Protein AF-A0A2A7ARV0-F1 (afdb_monomer_lite)

Organism: NCBI:txid853

pLDDT: mean 88.29, std 13.78, range [37.09, 98.44]

Sequence (133 aa):
MAAAPEFPAWAVEEAARQLQITLRQLRQAQGTLYFCTLPSGLRFDLYAGLDGTLQCWRLVDGSRWEKDRRMECRDPSRNGPAVGVEPTGEGTLRIYAEQHIDPEEPDPEKKILKLLRGYAELISAPEMQHLGL

Secondary structure (DSSP, 8-state):
-PPPPPTTHHHHHHHHHHTT-EEEEEEETTEEEEEEE-TTS-EEEEEEETTSEEEEEEEEE-TTSPTT--EEE--TTTTPPEEEEEE-SSSEEEEEEEEE--TTSSSHHHHHHHHHHHHHHHHH---------

Radius of gyration: 15.5 Å; chains: 1; bounding box: 44×36×36 Å

Structure (mmCIF, N/CA/C/O backbone):
data_AF-A0A2A7ARV0-F1
#
_entry.id   AF-A0A2A7ARV0-F1
#
loop_
_atom_site.group_PDB
_atom_site.id
_atom_site.type_symbol
_atom_site.label_atom_id
_atom_site.label_alt_id
_atom_site.label_comp_id
_atom_site.label_asym_id
_atom_site.label_entity_id
_atom_site.label_seq_id
_atom_site.pdbx_PDB_ins_code
_atom_site.Cartn_x
_atom_site.Cartn_y
_atom_site.Cartn_z
_atom_site.occupancy
_atom_site.B_iso_or_equiv
_atom_site.auth_seq_id
_atom_site.auth_comp_id
_atom_site.auth_asym_id
_atom_site.auth_atom_id
_atom_site.pdbx_PDB_model_num
ATOM 1 N N . MET A 1 1 ? 21.056 -19.239 -4.807 1.00 42.03 1 MET A N 1
ATOM 2 C CA . MET A 1 1 ? 20.910 -17.806 -5.143 1.00 42.03 1 MET A CA 1
ATOM 3 C C . MET A 1 1 ? 19.426 -17.509 -5.247 1.00 42.03 1 MET A C 1
ATOM 5 O O . MET A 1 1 ? 18.742 -18.270 -5.917 1.00 42.03 1 MET A O 1
ATOM 9 N N . ALA A 1 2 ? 18.913 -16.498 -4.545 1.00 59.31 2 ALA A N 1
ATOM 10 C CA . ALA A 1 2 ? 17.524 -16.077 -4.729 1.00 59.31 2 ALA A CA 1
ATOM 11 C C . ALA A 1 2 ? 17.398 -15.361 -6.083 1.00 59.31 2 ALA A C 1
ATOM 13 O O . ALA A 1 2 ? 18.275 -14.570 -6.429 1.00 59.31 2 ALA A O 1
ATOM 14 N N . ALA A 1 3 ? 16.348 -15.660 -6.850 1.00 68.69 3 ALA A N 1
ATOM 15 C CA . ALA A 1 3 ? 16.050 -14.935 -8.082 1.00 68.69 3 ALA A CA 1
ATOM 16 C C . ALA A 1 3 ? 15.787 -13.451 -7.774 1.00 68.69 3 ALA A C 1
ATOM 18 O O . ALA A 1 3 ? 15.188 -13.131 -6.734 1.00 68.69 3 ALA A O 1
ATOM 19 N N . ALA A 1 4 ? 16.250 -12.574 -8.671 1.00 69.25 4 ALA A N 1
ATOM 20 C CA . ALA A 1 4 ? 15.999 -11.140 -8.594 1.00 69.25 4 ALA A CA 1
ATOM 21 C C . ALA A 1 4 ? 14.481 -10.866 -8.571 1.00 69.25 4 ALA A C 1
ATOM 23 O O . ALA A 1 4 ? 13.728 -11.618 -9.192 1.00 69.25 4 ALA A O 1
ATOM 24 N N . PRO A 1 5 ? 14.017 -9.853 -7.822 1.00 72.44 5 PRO A N 1
ATOM 25 C CA . PRO A 1 5 ? 12.607 -9.490 -7.817 1.00 72.44 5 PRO A CA 1
ATOM 26 C C . PRO A 1 5 ? 12.175 -8.977 -9.200 1.00 72.44 5 PRO A C 1
ATOM 28 O O . PRO A 1 5 ? 12.873 -8.177 -9.819 1.00 72.44 5 PRO A O 1
ATOM 31 N N . GLU A 1 6 ? 11.029 -9.453 -9.685 1.00 86.38 6 GLU A N 1
ATOM 32 C CA . GLU A 1 6 ? 10.428 -9.017 -10.953 1.00 86.38 6 GLU A CA 1
ATOM 33 C C . GLU A 1 6 ? 9.676 -7.691 -10.772 1.00 86.38 6 GLU A C 1
ATOM 35 O O . GLU A 1 6 ? 9.426 -7.258 -9.646 1.00 86.38 6 GLU A O 1
ATOM 40 N N . PHE A 1 7 ? 9.343 -6.990 -11.858 1.00 85.38 7 PHE A N 1
ATOM 41 C CA . PHE A 1 7 ? 8.468 -5.819 -11.752 1.00 85.38 7 PHE A CA 1
ATOM 42 C C . PHE A 1 7 ? 7.061 -6.267 -11.307 1.00 85.38 7 PHE A C 1
ATOM 44 O O . PHE A 1 7 ? 6.610 -7.320 -11.757 1.00 85.38 7 PHE A O 1
ATOM 51 N N . PRO A 1 8 ? 6.351 -5.512 -10.445 1.00 89.12 8 PRO A N 1
ATOM 52 C CA . PRO A 1 8 ? 6.736 -4.246 -9.804 1.00 89.12 8 PRO A CA 1
ATOM 53 C C . PRO A 1 8 ? 7.495 -4.388 -8.470 1.00 89.12 8 PRO A C 1
ATOM 55 O O . PRO A 1 8 ? 7.825 -3.379 -7.848 1.00 89.12 8 PRO A O 1
ATOM 58 N N . ALA A 1 9 ? 7.802 -5.607 -8.018 1.00 91.12 9 ALA A N 1
ATOM 59 C CA . ALA A 1 9 ? 8.394 -5.889 -6.706 1.00 91.12 9 ALA A CA 1
ATOM 60 C C . ALA A 1 9 ? 9.722 -5.148 -6.452 1.00 91.12 9 ALA A C 1
ATOM 62 O O . ALA A 1 9 ? 9.870 -4.476 -5.431 1.00 91.12 9 ALA A O 1
ATOM 63 N N . TRP A 1 10 ? 10.671 -5.191 -7.393 1.00 93.31 10 TRP A N 1
ATOM 64 C CA . TRP A 1 10 ? 11.959 -4.504 -7.207 1.00 93.31 10 TRP A CA 1
ATOM 65 C C . TRP A 1 10 ? 11.800 -2.978 -7.108 1.00 93.31 10 TRP A C 1
ATOM 67 O O . TRP A 1 10 ? 12.498 -2.326 -6.333 1.00 93.31 10 TRP A O 1
ATOM 77 N N . ALA A 1 11 ? 10.856 -2.405 -7.860 1.00 95.56 11 ALA A N 1
ATOM 78 C CA . ALA A 1 11 ? 10.606 -0.968 -7.876 1.00 95.56 11 ALA A CA 1
ATOM 79 C C . ALA A 1 11 ? 9.902 -0.510 -6.589 1.00 95.56 11 ALA A C 1
ATOM 81 O O . ALA A 1 11 ? 10.180 0.575 -6.077 1.00 95.56 11 ALA A O 1
ATOM 82 N N . VAL A 1 12 ? 9.041 -1.360 -6.019 1.00 97.06 12 VAL A N 1
ATOM 83 C CA . VAL A 1 12 ? 8.476 -1.167 -4.675 1.00 97.06 12 VAL A CA 1
ATOM 84 C C . VAL A 1 12 ? 9.579 -1.164 -3.618 1.00 97.06 12 VAL A C 1
ATOM 86 O O . VAL A 1 12 ? 9.599 -0.272 -2.771 1.00 97.06 12 VAL A O 1
ATOM 89 N N . GLU A 1 13 ? 10.507 -2.122 -3.666 1.00 96.75 13 GLU A N 1
ATOM 90 C CA . GLU A 1 13 ? 11.629 -2.205 -2.722 1.00 96.75 13 GLU A CA 1
ATOM 91 C C . GLU A 1 13 ? 12.536 -0.969 -2.802 1.00 96.75 13 GLU A C 1
ATOM 93 O O . GLU A 1 13 ? 12.918 -0.405 -1.773 1.00 96.75 13 GLU A O 1
ATOM 98 N N . GLU A 1 14 ? 12.823 -0.496 -4.014 1.00 97.06 14 GLU A N 1
ATOM 99 C CA . GLU A 1 14 ? 13.621 0.707 -4.243 1.00 97.06 14 GLU A CA 1
ATOM 100 C C . GLU A 1 14 ? 12.905 1.977 -3.757 1.00 97.06 14 GLU A C 1
ATOM 102 O O . GLU A 1 14 ? 13.486 2.790 -3.032 1.00 97.06 14 GLU A O 1
ATOM 107 N N . ALA A 1 15 ? 11.617 2.131 -4.064 1.00 97.81 15 ALA A N 1
ATOM 108 C CA . ALA A 1 15 ? 10.826 3.254 -3.577 1.00 97.81 15 ALA A CA 1
ATOM 109 C C . ALA A 1 15 ? 10.694 3.248 -2.041 1.00 97.81 15 ALA A C 1
ATOM 111 O O . ALA A 1 15 ? 10.828 4.291 -1.398 1.00 97.81 15 ALA A O 1
ATOM 112 N N . ALA A 1 16 ? 10.500 2.077 -1.429 1.00 97.62 16 ALA A N 1
ATOM 113 C CA . ALA A 1 16 ? 10.480 1.919 0.022 1.00 97.62 16 ALA A CA 1
ATOM 114 C C . ALA A 1 16 ? 11.821 2.308 0.656 1.00 97.62 16 ALA A C 1
ATOM 116 O O . ALA A 1 16 ? 11.838 3.034 1.651 1.00 97.62 16 ALA A O 1
ATOM 117 N N . ARG A 1 17 ? 12.945 1.904 0.050 1.00 97.94 17 ARG A N 1
ATOM 118 C CA . ARG A 1 17 ? 14.293 2.293 0.484 1.00 97.94 17 ARG A CA 1
ATOM 119 C C 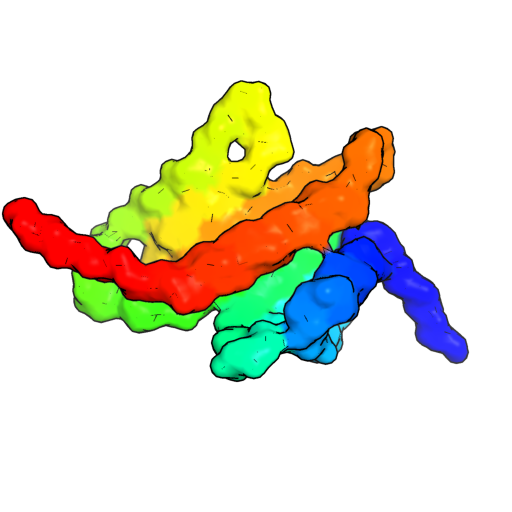. ARG A 1 17 ? 14.473 3.812 0.463 1.00 97.94 17 ARG A C 1
ATOM 121 O O . ARG A 1 17 ? 14.966 4.372 1.440 1.00 97.94 17 ARG A O 1
ATOM 128 N N . GLN A 1 18 ? 14.038 4.484 -0.606 1.00 98.19 18 GLN A N 1
ATOM 129 C CA . GLN A 1 18 ? 14.099 5.949 -0.721 1.00 98.19 18 GLN A CA 1
ATOM 130 C C . GLN A 1 18 ? 13.244 6.665 0.333 1.00 98.19 18 GLN A C 1
ATOM 132 O O . GLN A 1 18 ? 13.612 7.742 0.798 1.00 98.19 18 GLN A O 1
ATOM 137 N N . LEU A 1 19 ? 12.120 6.065 0.726 1.00 97.69 19 LEU A N 1
ATOM 138 C CA . LEU A 1 19 ? 11.204 6.594 1.741 1.00 97.69 19 LEU A CA 1
ATOM 139 C C . LEU A 1 19 ? 11.510 6.094 3.165 1.00 97.69 19 LEU A C 1
ATOM 141 O O . LEU A 1 19 ? 10.752 6.390 4.088 1.00 97.69 19 LEU A O 1
ATOM 145 N N . GLN A 1 20 ? 12.601 5.342 3.356 1.00 97.94 20 GLN A N 1
ATOM 146 C CA . GLN A 1 20 ? 12.994 4.738 4.637 1.00 97.94 20 GLN A CA 1
ATOM 147 C C . GLN A 1 20 ? 11.906 3.833 5.252 1.00 97.94 20 GLN A C 1
ATOM 149 O O . GLN A 1 20 ? 11.779 3.715 6.471 1.00 97.94 20 GLN A O 1
ATOM 154 N N . ILE A 1 21 ? 11.115 3.179 4.402 1.00 98.25 21 ILE A N 1
ATOM 155 C CA . ILE A 1 21 ? 10.080 2.228 4.802 1.00 98.25 21 ILE A CA 1
ATOM 156 C C . ILE A 1 21 ? 10.736 0.864 5.007 1.00 98.25 21 ILE A C 1
ATOM 158 O O . ILE A 1 21 ? 11.374 0.318 4.109 1.00 98.25 21 ILE A O 1
ATOM 162 N N . THR A 1 22 ? 10.555 0.289 6.193 1.00 98.25 22 THR A N 1
ATOM 163 C CA . THR A 1 22 ? 10.988 -1.086 6.460 1.00 98.25 22 THR A CA 1
ATOM 164 C C . THR A 1 22 ? 9.979 -2.062 5.872 1.00 98.25 22 THR A C 1
ATOM 166 O O . THR A 1 22 ? 8.778 -1.928 6.115 1.00 98.25 22 THR A O 1
ATOM 169 N N . LEU A 1 23 ? 10.468 -3.065 5.142 1.00 97.44 23 LEU A N 1
ATOM 170 C CA . LEU A 1 23 ? 9.647 -4.077 4.487 1.00 97.44 23 LEU A CA 1
ATOM 171 C C . LEU A 1 23 ? 9.891 -5.465 5.083 1.00 97.44 23 LEU A C 1
ATOM 173 O O . LEU A 1 23 ? 11.030 -5.877 5.305 1.00 97.44 23 LEU A O 1
ATOM 177 N N . ARG A 1 24 ? 8.813 -6.227 5.263 1.00 97.12 24 ARG A N 1
ATOM 178 C CA . ARG A 1 24 ? 8.857 -7.695 5.304 1.00 97.12 24 ARG A CA 1
ATOM 179 C C . ARG A 1 24 ? 8.006 -8.218 4.163 1.00 97.12 24 ARG A C 1
ATOM 181 O O . ARG A 1 24 ? 6.901 -7.726 3.977 1.00 97.12 24 ARG A O 1
ATOM 188 N N . GLN A 1 25 ? 8.497 -9.206 3.431 1.00 95.31 25 GLN A N 1
ATOM 189 C CA . GLN A 1 25 ? 7.839 -9.681 2.218 1.00 95.31 25 GLN A CA 1
ATOM 190 C C . GLN A 1 25 ? 7.341 -11.118 2.346 1.00 95.31 25 GLN A C 1
ATOM 192 O O . GLN A 1 25 ? 7.977 -11.958 2.986 1.00 95.31 25 GLN A O 1
ATOM 197 N N . LEU A 1 26 ? 6.233 -11.396 1.671 1.00 95.31 26 LEU A N 1
ATOM 198 C CA . LEU A 1 26 ? 5.676 -12.716 1.434 1.00 95.31 26 LEU A CA 1
ATOM 199 C C . LEU A 1 26 ? 5.433 -12.858 -0.071 1.00 95.31 26 LEU A C 1
ATOM 201 O O . LEU A 1 26 ? 4.514 -12.251 -0.624 1.00 95.31 26 LEU A O 1
ATOM 205 N N . ARG A 1 27 ? 6.281 -13.646 -0.737 1.00 92.88 27 ARG A N 1
ATOM 206 C CA . ARG A 1 27 ? 6.159 -13.911 -2.176 1.00 92.88 27 ARG A CA 1
ATOM 207 C C . ARG A 1 27 ? 4.981 -14.845 -2.439 1.00 92.88 27 ARG A C 1
ATOM 209 O O . ARG A 1 27 ? 4.816 -15.843 -1.740 1.00 92.88 27 ARG A O 1
ATOM 216 N N . GLN A 1 28 ? 4.196 -14.523 -3.457 1.00 90.38 28 GLN A N 1
ATOM 217 C CA . GLN A 1 28 ? 3.050 -15.299 -3.919 1.00 90.38 28 GLN A CA 1
ATOM 218 C C . GLN A 1 28 ? 3.194 -15.590 -5.417 1.00 90.38 28 GLN A C 1
ATOM 220 O O . GLN A 1 28 ? 4.049 -15.021 -6.091 1.00 90.38 28 GLN A O 1
ATOM 225 N N . ALA A 1 29 ? 2.357 -16.481 -5.951 1.00 89.88 29 ALA A N 1
ATOM 226 C CA . ALA A 1 29 ? 2.426 -16.864 -7.363 1.00 89.88 29 ALA A CA 1
ATOM 227 C C . ALA A 1 29 ? 2.142 -15.699 -8.329 1.00 89.88 29 ALA A C 1
ATOM 229 O O . ALA A 1 29 ? 2.659 -15.704 -9.436 1.00 89.88 29 ALA A O 1
ATOM 230 N N . GLN A 1 30 ? 1.324 -14.726 -7.914 1.00 92.50 30 GLN A N 1
ATOM 231 C CA . GLN A 1 30 ? 0.854 -13.625 -8.767 1.00 92.50 30 GLN A CA 1
ATOM 232 C C . GLN A 1 30 ? 1.370 -12.249 -8.337 1.00 92.50 30 GLN A C 1
ATOM 234 O O . GLN A 1 30 ? 0.899 -11.226 -8.831 1.00 92.50 30 GLN A O 1
ATOM 239 N N . GLY A 1 31 ? 2.320 -12.206 -7.403 1.00 94.81 31 GLY A N 1
ATOM 240 C CA . GLY A 1 31 ? 2.819 -10.951 -6.861 1.00 94.81 31 GLY A CA 1
ATOM 241 C C . GLY A 1 31 ? 3.514 -11.112 -5.519 1.00 94.81 31 GLY A C 1
ATOM 242 O O . GLY A 1 31 ? 3.783 -12.219 -5.051 1.00 94.81 31 GLY A O 1
ATOM 243 N N . THR A 1 32 ? 3.796 -9.988 -4.872 1.00 96.94 32 THR A N 1
ATOM 244 C CA . THR A 1 32 ? 4.416 -9.953 -3.545 1.00 96.94 32 THR A CA 1
ATOM 245 C C . THR A 1 32 ? 3.572 -9.128 -2.588 1.00 96.94 32 THR A C 1
ATOM 247 O O . THR A 1 32 ? 3.163 -8.013 -2.903 1.00 96.94 32 THR A O 1
ATOM 250 N N . LEU A 1 33 ? 3.314 -9.687 -1.406 1.00 97.94 33 LEU A N 1
ATOM 251 C CA . LEU A 1 33 ? 2.714 -8.966 -0.291 1.00 97.94 33 LEU A CA 1
ATOM 252 C C . LEU A 1 33 ? 3.825 -8.417 0.605 1.00 97.94 33 LEU A C 1
ATOM 254 O O . LEU A 1 33 ? 4.730 -9.150 1.003 1.00 97.94 33 LEU A O 1
ATOM 258 N N . TYR A 1 34 ? 3.729 -7.145 0.953 1.00 98.25 34 TYR A N 1
ATOM 259 C CA . TYR A 1 34 ? 4.665 -6.423 1.795 1.00 98.25 34 TYR A CA 1
ATOM 260 C C . TYR A 1 34 ? 3.965 -5.925 3.057 1.00 98.25 34 TYR A C 1
ATOM 262 O O . TYR A 1 34 ? 2.900 -5.320 2.997 1.00 98.25 34 TYR A O 1
ATOM 270 N N . PHE A 1 35 ? 4.607 -6.143 4.200 1.00 98.12 35 PHE A N 1
ATOM 271 C CA . PHE A 1 35 ? 4.246 -5.546 5.480 1.00 98.12 35 PHE A CA 1
ATOM 272 C C . PHE A 1 35 ? 5.179 -4.364 5.728 1.00 98.12 35 PHE A C 1
ATOM 274 O O . PHE A 1 35 ? 6.365 -4.552 6.031 1.00 98.12 35 PHE A O 1
ATOM 281 N N . CYS A 1 36 ? 4.645 -3.158 5.584 1.00 98.44 36 CYS A N 1
ATOM 282 C CA . CYS A 1 36 ? 5.397 -1.914 5.576 1.00 98.44 36 CYS A CA 1
ATOM 283 C C . CYS A 1 36 ? 5.379 -1.253 6.960 1.00 98.44 36 CYS A C 1
ATOM 285 O O . CYS A 1 36 ? 4.353 -1.209 7.640 1.00 98.44 36 CYS A O 1
ATOM 287 N N . THR A 1 37 ? 6.517 -0.711 7.392 1.00 98.25 37 THR A N 1
ATOM 288 C CA . THR A 1 37 ? 6.623 0.130 8.596 1.00 98.25 37 THR A CA 1
ATOM 289 C C . THR A 1 37 ? 7.303 1.447 8.237 1.00 98.25 37 THR A C 1
ATOM 291 O O . THR A 1 37 ? 8.454 1.452 7.802 1.00 98.25 37 THR A O 1
ATOM 294 N N . LEU A 1 38 ? 6.581 2.555 8.407 1.00 97.25 38 LEU A N 1
ATOM 295 C CA . LEU A 1 38 ? 7.087 3.914 8.224 1.00 97.25 38 LEU A CA 1
ATOM 296 C C . LEU A 1 38 ? 8.090 4.280 9.333 1.00 97.25 38 LEU A C 1
ATOM 298 O O . LEU A 1 38 ? 8.006 3.721 10.430 1.00 97.25 38 LEU A O 1
ATOM 302 N N . PRO A 1 39 ? 8.955 5.291 9.123 1.00 96.31 39 PRO A N 1
ATOM 303 C CA . PRO A 1 39 ? 9.835 5.819 10.171 1.00 96.31 39 PRO A CA 1
ATOM 304 C C . PRO A 1 39 ? 9.104 6.266 11.447 1.00 96.31 39 PRO A C 1
ATOM 306 O O . PRO A 1 39 ? 9.655 6.176 12.539 1.00 96.31 39 PRO A O 1
ATOM 309 N N . SER A 1 40 ? 7.845 6.702 11.328 1.00 93.62 40 SER A N 1
ATOM 310 C CA . SER A 1 40 ? 6.984 7.064 12.463 1.00 93.62 40 SER A CA 1
ATOM 311 C C . SER A 1 40 ? 6.494 5.864 13.288 1.00 93.62 40 SER A C 1
ATOM 313 O O . SER A 1 40 ? 5.835 6.048 14.308 1.00 93.62 40 SER A O 1
ATOM 315 N N . GLY A 1 41 ? 6.764 4.632 12.845 1.00 95.31 41 GLY A N 1
ATOM 316 C CA . GLY A 1 41 ? 6.245 3.395 13.432 1.00 95.31 41 GLY A CA 1
ATOM 317 C C . GLY A 1 41 ? 4.863 2.986 12.909 1.00 95.31 41 GLY A C 1
ATOM 318 O O . GLY A 1 41 ? 4.396 1.887 13.216 1.00 95.31 41 GLY A O 1
ATOM 319 N N . LEU A 1 42 ? 4.220 3.829 12.092 1.00 95.00 42 LEU A N 1
ATOM 320 C CA . LEU A 1 42 ? 2.965 3.512 11.412 1.00 95.00 42 LEU A CA 1
ATOM 321 C C . LEU A 1 42 ? 3.128 2.330 10.457 1.00 95.00 42 LEU A C 1
ATOM 323 O O . LEU A 1 42 ? 4.129 2.223 9.751 1.00 95.00 42 LEU A O 1
ATOM 327 N N . ARG A 1 43 ? 2.121 1.455 10.419 1.00 97.12 43 ARG A N 1
ATOM 328 C CA . ARG A 1 43 ? 2.131 0.241 9.598 1.00 97.12 43 ARG A CA 1
ATOM 329 C C . ARG A 1 43 ? 0.997 0.234 8.592 1.00 97.12 43 ARG A C 1
ATOM 331 O O . ARG A 1 43 ? -0.099 0.708 8.893 1.00 97.12 43 ARG A O 1
ATOM 338 N N . PHE A 1 44 ? 1.280 -0.342 7.437 1.00 98.00 44 PHE A N 1
ATOM 339 C CA . PHE A 1 44 ? 0.321 -0.622 6.380 1.00 98.00 44 PHE A CA 1
ATOM 340 C C . PHE A 1 44 ? 0.804 -1.827 5.575 1.00 98.00 44 PHE A C 1
ATOM 342 O O . PHE A 1 44 ? 1.975 -2.201 5.659 1.00 98.00 44 PHE A O 1
ATOM 349 N N . ASP A 1 45 ? -0.090 -2.404 4.791 1.00 98.25 45 ASP A N 1
ATOM 350 C CA . ASP A 1 45 ? 0.208 -3.526 3.916 1.00 98.25 45 ASP A CA 1
ATOM 351 C C . ASP A 1 45 ? 0.173 -3.060 2.459 1.00 98.25 45 ASP A C 1
ATOM 353 O O . ASP A 1 45 ? -0.547 -2.122 2.104 1.00 98.25 45 ASP A O 1
ATOM 357 N N . LEU A 1 46 ? 0.982 -3.696 1.618 1.00 98.31 46 LEU A N 1
ATOM 358 C CA . LEU A 1 46 ? 1.038 -3.420 0.191 1.00 98.31 46 LEU A CA 1
ATOM 359 C C . LEU A 1 46 ? 1.073 -4.715 -0.607 1.00 98.31 46 LEU A C 1
ATOM 361 O O . LEU A 1 46 ? 1.893 -5.588 -0.343 1.00 98.31 46 LEU A O 1
ATOM 365 N N . TYR A 1 47 ? 0.230 -4.816 -1.624 1.00 97.94 47 TYR A N 1
ATOM 366 C CA . TYR A 1 47 ? 0.299 -5.863 -2.630 1.00 97.94 47 TYR A CA 1
ATOM 367 C C . TYR A 1 47 ? 0.859 -5.305 -3.935 1.00 97.94 47 TYR A C 1
ATOM 369 O O . TYR A 1 47 ? 0.433 -4.245 -4.394 1.00 97.94 47 TYR A O 1
ATOM 377 N N . ALA A 1 48 ? 1.810 -6.037 -4.509 1.00 97.25 48 ALA A N 1
ATOM 378 C CA . ALA A 1 48 ? 2.446 -5.742 -5.781 1.00 97.25 48 ALA A CA 1
ATOM 379 C C . ALA A 1 48 ? 2.229 -6.918 -6.741 1.00 97.25 48 ALA A C 1
ATOM 381 O O . ALA A 1 48 ? 2.937 -7.924 -6.657 1.00 97.25 48 ALA A O 1
ATOM 382 N N . GLY A 1 49 ? 1.215 -6.810 -7.599 1.00 96.56 49 GLY A N 1
ATOM 383 C CA . GLY A 1 49 ? 0.829 -7.831 -8.568 1.00 96.56 49 GLY A CA 1
ATOM 384 C C . GLY A 1 49 ? 1.718 -7.825 -9.807 1.00 96.56 49 GLY A C 1
ATOM 385 O O . GLY A 1 49 ? 2.126 -6.765 -10.277 1.00 96.56 49 GLY A O 1
ATOM 386 N N . LEU A 1 50 ? 2.002 -9.008 -10.357 1.00 92.88 50 LEU A N 1
ATOM 387 C CA . LEU A 1 50 ? 2.758 -9.160 -11.612 1.00 92.88 50 LEU A CA 1
ATOM 388 C C . LEU A 1 50 ? 2.028 -8.554 -12.821 1.00 92.88 50 LEU A C 1
ATOM 390 O O . LEU A 1 50 ? 2.641 -8.282 -13.846 1.00 92.88 50 LEU A O 1
ATOM 394 N N . ASP A 1 51 ? 0.723 -8.324 -12.691 1.00 92.00 51 ASP A N 1
ATOM 395 C CA . ASP A 1 51 ? -0.103 -7.607 -13.656 1.00 92.00 51 ASP A CA 1
ATOM 396 C C . ASP A 1 51 ? 0.090 -6.081 -13.602 1.00 92.00 51 ASP A C 1
ATOM 398 O O . ASP A 1 51 ? -0.542 -5.378 -14.376 1.00 92.00 51 ASP A O 1
ATOM 402 N N . GLY A 1 52 ? 0.922 -5.552 -12.698 1.00 92.00 52 GLY A N 1
ATOM 403 C CA . GLY A 1 52 ? 1.116 -4.111 -12.509 1.00 92.00 52 GLY A CA 1
ATOM 404 C C . GLY A 1 52 ? 0.155 -3.478 -11.498 1.00 92.00 52 GLY A C 1
ATOM 405 O O . GLY A 1 52 ? 0.232 -2.273 -11.247 1.00 92.00 52 GLY A O 1
ATOM 406 N N . THR A 1 53 ? -0.733 -4.259 -10.876 1.00 94.94 53 THR A N 1
ATOM 407 C CA . THR A 1 53 ? -1.613 -3.770 -9.811 1.00 94.94 53 THR A CA 1
ATOM 408 C C . THR A 1 53 ? -0.813 -3.496 -8.539 1.00 94.94 53 THR A C 1
ATOM 410 O O . THR A 1 53 ? -0.222 -4.405 -7.954 1.00 94.94 53 THR A O 1
ATOM 413 N N . LEU A 1 54 ? -0.844 -2.251 -8.059 1.00 97.06 54 LEU A N 1
ATOM 414 C CA . LEU A 1 54 ? -0.374 -1.878 -6.729 1.00 97.06 54 LEU A CA 1
ATOM 415 C C . LEU A 1 54 ? -1.542 -1.482 -5.837 1.00 97.06 54 LEU A C 1
ATOM 417 O O . LEU A 1 54 ? -2.316 -0.588 -6.175 1.00 97.06 54 LEU A O 1
ATOM 421 N N . GLN A 1 55 ? -1.621 -2.097 -4.660 1.00 97.69 55 GLN A N 1
ATOM 422 C CA . GLN A 1 55 ? -2.629 -1.776 -3.657 1.00 97.69 55 GLN A CA 1
ATOM 423 C C . GLN A 1 55 ? -1.962 -1.571 -2.301 1.00 97.69 55 GLN A C 1
ATOM 425 O O . GLN A 1 55 ? -1.317 -2.477 -1.790 1.00 97.69 55 GLN A O 1
ATOM 430 N N . CYS A 1 56 ? -2.137 -0.395 -1.708 1.00 98.31 56 CYS A N 1
ATOM 431 C CA . CYS A 1 56 ? -1.732 -0.073 -0.344 1.00 98.31 56 CYS A CA 1
ATOM 432 C C . CYS A 1 56 ? -2.978 -0.034 0.535 1.00 98.31 56 CYS A C 1
ATOM 434 O O . CYS A 1 56 ? -3.971 0.584 0.146 1.00 98.31 56 CYS A O 1
ATOM 436 N N . TRP A 1 57 ? -2.940 -0.619 1.728 1.00 97.81 57 TRP A N 1
ATOM 437 C CA . TRP A 1 57 ? -4.047 -0.485 2.668 1.00 97.81 57 TRP A CA 1
ATOM 438 C C . TRP A 1 57 ? -3.632 -0.571 4.132 1.00 97.81 57 TRP A C 1
ATOM 440 O O . TRP A 1 57 ? -2.596 -1.116 4.505 1.00 97.81 57 TRP A O 1
ATOM 450 N N . ARG A 1 58 ? -4.508 -0.050 4.989 1.00 95.75 58 ARG A N 1
ATOM 451 C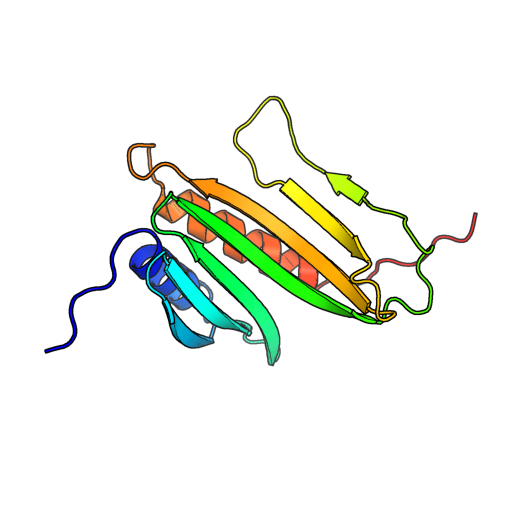 CA . ARG A 1 58 ? -4.394 -0.125 6.438 1.00 95.75 58 ARG A CA 1
ATOM 452 C C . ARG A 1 58 ? -5.778 -0.299 7.034 1.00 95.75 58 ARG A C 1
ATOM 454 O O . ARG A 1 58 ? -6.723 0.372 6.618 1.00 95.75 58 ARG A O 1
ATOM 461 N N . LEU A 1 59 ? -5.862 -1.169 8.034 1.00 92.88 59 LEU A N 1
ATOM 462 C CA . LEU A 1 59 ? -7.053 -1.330 8.854 1.00 92.88 59 LEU A CA 1
ATOM 463 C C . LEU A 1 59 ? -7.035 -0.351 10.030 1.00 92.88 59 LEU A C 1
ATOM 465 O O . LEU A 1 59 ? -6.017 -0.196 10.711 1.00 92.88 59 LEU A O 1
ATOM 469 N N . VAL A 1 60 ? -8.167 0.304 10.262 1.00 90.44 60 VAL A N 1
ATOM 470 C CA . VAL A 1 60 ? -8.396 1.217 11.388 1.00 90.44 60 VAL A CA 1
ATOM 471 C C . VAL A 1 60 ? -9.736 0.910 12.050 1.00 90.44 60 VAL A C 1
ATOM 473 O O . VAL A 1 60 ? -10.579 0.230 11.463 1.00 90.44 60 VAL A O 1
ATOM 476 N N . ASP A 1 61 ? -9.937 1.404 13.273 1.00 87.81 61 ASP A N 1
ATOM 477 C CA . ASP A 1 61 ? -11.236 1.300 13.939 1.00 87.81 61 ASP A CA 1
ATOM 478 C C . ASP A 1 61 ? -12.317 2.024 13.125 1.00 87.81 61 ASP A C 1
ATOM 480 O O . ASP A 1 61 ? -12.144 3.171 12.709 1.00 87.81 61 ASP A O 1
ATOM 484 N N . GLY A 1 62 ? -13.421 1.324 12.886 1.00 85.44 62 GLY A N 1
ATOM 485 C CA . GLY A 1 62 ? -14.577 1.796 12.136 1.00 85.44 62 GLY A CA 1
ATOM 486 C C . GLY A 1 62 ? -15.825 1.949 12.987 1.00 85.44 62 GLY A C 1
ATOM 487 O O . GLY A 1 62 ? -16.897 2.166 12.433 1.00 85.44 62 GLY A O 1
ATOM 488 N N . SER A 1 63 ? -15.713 1.847 14.314 1.00 81.88 63 SER A N 1
ATOM 489 C CA . SER A 1 63 ? -16.848 1.877 15.244 1.00 81.88 63 SER A CA 1
ATOM 490 C C . SER A 1 63 ? -17.791 3.080 15.074 1.00 81.88 63 SER A C 1
ATOM 492 O O . SER A 1 63 ? -18.979 2.978 15.375 1.00 81.88 63 SER A O 1
ATOM 494 N N . ARG A 1 64 ? -17.281 4.216 14.576 1.00 78.38 64 ARG A N 1
ATOM 495 C CA . ARG A 1 64 ? -18.036 5.463 14.344 1.00 78.38 64 ARG A CA 1
ATOM 496 C C . ARG A 1 64 ? -18.448 5.694 12.890 1.00 78.38 64 ARG A C 1
ATOM 498 O O . ARG A 1 64 ? -18.969 6.758 12.574 1.00 78.38 64 ARG A O 1
ATOM 505 N N . TRP A 1 65 ? -18.170 4.747 12.006 1.00 80.19 65 TRP A N 1
ATOM 506 C CA . TRP A 1 65 ? -18.455 4.872 10.586 1.00 80.19 65 TRP A CA 1
ATOM 507 C C . TRP A 1 65 ? -19.816 4.278 10.244 1.00 80.19 65 TRP A C 1
ATOM 509 O O . TRP A 1 65 ? -20.241 3.277 10.822 1.00 80.19 65 TRP A O 1
ATOM 519 N N . GLU A 1 66 ? -20.503 4.888 9.283 1.00 80.25 66 GLU A N 1
ATOM 520 C CA . GLU A 1 66 ? -21.775 4.373 8.788 1.00 80.25 66 GLU A CA 1
ATOM 521 C C . GLU A 1 66 ? -21.582 2.986 8.162 1.00 80.25 66 GLU A C 1
ATOM 523 O O . GLU A 1 66 ? -20.793 2.802 7.229 1.00 80.25 66 GLU A O 1
ATOM 528 N N . LYS A 1 67 ? -22.328 2.005 8.681 1.00 71.25 67 LYS A N 1
ATOM 529 C CA . LYS A 1 67 ? -22.392 0.648 8.133 1.00 71.25 67 LYS A CA 1
ATOM 530 C C . LYS A 1 67 ? -22.768 0.777 6.650 1.00 71.25 67 LYS A C 1
ATOM 532 O O . LYS A 1 67 ? -23.775 1.396 6.337 1.00 71.25 67 LYS A O 1
ATOM 537 N N . ASP A 1 68 ? -21.915 0.275 5.761 1.00 79.06 68 ASP A N 1
ATOM 538 C CA . ASP A 1 68 ? -22.065 0.284 4.291 1.00 79.06 68 ASP A CA 1
ATOM 539 C C . ASP A 1 68 ? -21.644 1.560 3.537 1.00 79.06 68 ASP A C 1
ATOM 541 O O . ASP A 1 68 ? -21.627 1.565 2.303 1.00 79.06 68 ASP A O 1
ATOM 545 N N . ARG A 1 69 ? -21.212 2.630 4.217 1.00 85.38 69 ARG A N 1
ATOM 546 C CA . ARG A 1 69 ? -20.735 3.828 3.510 1.00 85.38 69 ARG A CA 1
ATOM 547 C C . ARG A 1 69 ? -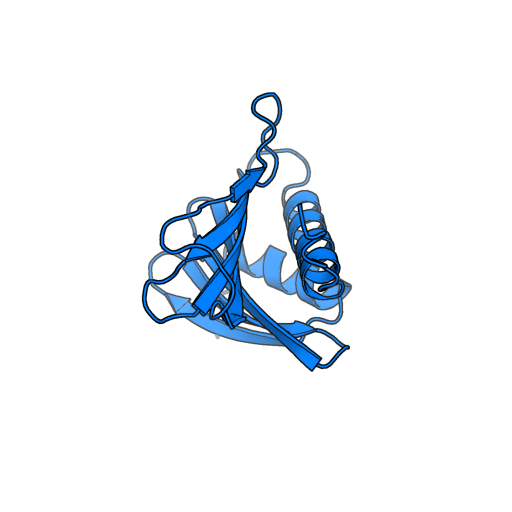19.345 3.598 2.913 1.00 85.38 69 ARG A C 1
ATOM 549 O O . ARG A 1 69 ? -18.367 3.479 3.642 1.00 85.38 69 ARG A O 1
ATOM 556 N N . ARG A 1 70 ? -19.226 3.594 1.585 1.00 90.44 70 ARG A N 1
ATOM 557 C CA . ARG A 1 70 ? -17.937 3.615 0.870 1.00 90.44 70 ARG A CA 1
ATOM 558 C C . ARG A 1 70 ? -17.667 5.006 0.316 1.00 90.44 70 ARG A C 1
ATOM 560 O O . ARG A 1 70 ? -18.560 5.641 -0.239 1.00 90.44 70 ARG A O 1
ATOM 567 N N . MET A 1 71 ? -16.427 5.464 0.441 1.00 90.88 71 MET A N 1
ATOM 568 C CA . MET A 1 71 ? -15.958 6.697 -0.186 1.00 90.88 71 MET A CA 1
ATOM 569 C C . MET A 1 71 ? -14.739 6.386 -1.042 1.00 90.88 71 MET A C 1
ATOM 571 O O . MET A 1 71 ? -13.771 5.819 -0.547 1.00 90.88 71 MET A O 1
ATOM 575 N N . GLU A 1 72 ? -14.785 6.760 -2.317 1.00 94.06 72 GLU A N 1
ATOM 576 C CA . GLU A 1 72 ? -13.661 6.642 -3.244 1.00 94.06 72 GLU A CA 1
ATOM 577 C C . GLU A 1 72 ? -13.478 7.966 -3.985 1.00 94.06 72 GLU A C 1
ATOM 579 O O . GLU A 1 72 ? -14.439 8.567 -4.464 1.00 94.06 72 GLU A O 1
ATOM 584 N N . CYS A 1 73 ? -12.230 8.405 -4.082 1.00 90.81 73 CYS A N 1
ATOM 585 C CA . CYS A 1 73 ? -11.790 9.474 -4.954 1.00 90.81 73 CYS A CA 1
ATOM 586 C C . CYS A 1 73 ? -10.909 8.863 -6.043 1.00 90.81 73 CYS A C 1
ATOM 588 O O . CYS A 1 73 ? -9.888 8.235 -5.756 1.00 90.81 73 CYS A O 1
ATOM 590 N N . ARG A 1 74 ? -11.313 9.048 -7.298 1.00 91.19 74 ARG A N 1
ATOM 591 C CA . ARG A 1 74 ? -10.584 8.607 -8.485 1.00 91.19 74 ARG A CA 1
ATOM 592 C C . ARG A 1 74 ? -10.770 9.674 -9.553 1.00 91.19 74 ARG A C 1
ATOM 594 O O . ARG A 1 74 ? -11.900 10.065 -9.830 1.00 91.19 74 ARG A O 1
ATOM 601 N N . ASP A 1 75 ? -9.678 10.146 -10.140 1.00 86.38 75 ASP A N 1
ATOM 602 C CA . ASP A 1 75 ? -9.746 11.045 -11.293 1.00 86.38 75 ASP A CA 1
ATOM 603 C C . ASP A 1 75 ? -10.002 10.203 -12.555 1.00 86.38 75 ASP A C 1
ATOM 605 O O . ASP A 1 75 ? -9.117 9.452 -12.955 1.00 86.38 75 ASP A O 1
ATOM 609 N N . PRO A 1 76 ? -11.180 10.290 -13.200 1.00 81.06 76 PRO A N 1
ATOM 610 C CA . PRO A 1 76 ? -11.474 9.488 -14.386 1.00 81.06 76 PRO A CA 1
ATOM 611 C C . PRO A 1 76 ? -10.709 9.964 -15.630 1.00 81.06 76 PRO A C 1
ATOM 613 O O . PRO A 1 76 ? -10.668 9.253 -16.630 1.00 81.06 76 PRO A O 1
ATOM 616 N N . SER A 1 77 ? -10.120 11.165 -15.597 1.00 81.88 77 SER A N 1
ATOM 617 C CA . SER A 1 77 ? -9.395 11.757 -16.727 1.00 81.88 77 SER A CA 1
ATOM 618 C C . SER A 1 77 ? -7.912 11.378 -16.769 1.00 81.88 77 SER A C 1
ATOM 620 O O . SER A 1 77 ? -7.214 11.706 -17.731 1.00 81.88 77 SER A O 1
ATOM 622 N N . ARG A 1 78 ? -7.407 10.706 -15.727 1.00 78.88 78 ARG A N 1
ATOM 623 C CA . ARG A 1 78 ? -5.997 10.329 -15.577 1.00 78.88 78 ARG A CA 1
ATOM 624 C C . ARG A 1 78 ? -5.898 8.905 -15.048 1.00 78.88 78 ARG A C 1
ATOM 626 O O . ARG A 1 78 ? -6.682 8.513 -14.196 1.00 78.88 78 ARG A O 1
ATOM 633 N N . ASN A 1 79 ? -4.875 8.159 -15.466 1.00 76.81 79 ASN A N 1
ATOM 634 C CA . ASN A 1 79 ? -4.516 6.890 -14.820 1.00 76.81 79 ASN A CA 1
ATOM 635 C C . ASN A 1 79 ? -3.829 7.154 -13.460 1.00 76.81 79 ASN A C 1
ATOM 637 O O . ASN A 1 79 ? -2.630 6.926 -13.280 1.00 76.81 79 ASN A O 1
ATOM 641 N N . GLY A 1 80 ? -4.567 7.784 -12.545 1.00 86.44 80 GLY A N 1
ATOM 642 C CA . GLY A 1 80 ? -4.151 8.092 -11.183 1.00 86.44 80 GLY A CA 1
ATOM 643 C C . GLY A 1 80 ? -4.654 7.047 -10.187 1.00 86.44 80 GLY A C 1
ATOM 644 O O . GLY A 1 80 ? -5.498 6.220 -10.533 1.00 86.44 80 GLY A O 1
ATOM 645 N N . PRO A 1 81 ? -4.155 7.078 -8.944 1.00 92.62 81 PRO A N 1
ATOM 646 C CA . PRO A 1 81 ? -4.615 6.155 -7.924 1.00 92.62 81 PRO A CA 1
ATOM 647 C C . PRO A 1 81 ? -6.080 6.404 -7.564 1.00 92.62 81 PRO A C 1
ATOM 649 O O . PRO A 1 81 ? -6.513 7.549 -7.417 1.00 92.62 81 PRO A O 1
ATOM 652 N N . ALA A 1 82 ? -6.817 5.321 -7.360 1.00 95.25 82 ALA A N 1
ATOM 653 C CA . ALA A 1 82 ? -8.066 5.332 -6.625 1.00 95.25 82 ALA A CA 1
ATOM 654 C C . ALA A 1 82 ? -7.751 5.303 -5.132 1.00 95.25 82 ALA A C 1
ATOM 656 O O . ALA A 1 82 ? -7.051 4.408 -4.666 1.00 95.25 82 ALA A O 1
ATOM 657 N N . VAL A 1 83 ? -8.256 6.273 -4.379 1.00 95.31 83 VAL A N 1
ATOM 658 C CA . VAL A 1 83 ? -8.032 6.376 -2.934 1.00 95.31 83 VAL A CA 1
ATOM 659 C C . VAL A 1 83 ? -9.374 6.332 -2.236 1.00 95.31 83 VAL A C 1
ATOM 661 O O . VAL A 1 83 ? -10.291 7.053 -2.625 1.00 95.31 83 VAL A O 1
ATOM 664 N N . GLY A 1 84 ? -9.513 5.511 -1.203 1.00 93.94 84 GLY A N 1
ATOM 665 C CA . GLY A 1 84 ? -10.809 5.352 -0.567 1.00 93.94 84 GLY A CA 1
ATOM 666 C C . GLY A 1 84 ? -10.784 4.799 0.842 1.00 93.94 84 GLY A C 1
ATOM 667 O O . GLY A 1 84 ? -9.748 4.416 1.388 1.00 93.94 84 GLY A O 1
ATOM 668 N N . VAL A 1 85 ? -11.980 4.782 1.419 1.00 93.00 85 VAL A N 1
ATOM 669 C CA . VAL A 1 85 ? -12.293 4.209 2.723 1.00 93.00 85 VAL A CA 1
ATOM 670 C C . VAL A 1 85 ? -13.515 3.320 2.555 1.00 93.00 85 VAL A C 1
ATOM 672 O O . VAL A 1 85 ? -14.538 3.758 2.019 1.00 93.00 85 VAL A O 1
ATOM 675 N N . GLU A 1 86 ? -13.415 2.074 3.005 1.00 92.94 86 GLU A N 1
ATOM 676 C CA . GLU A 1 86 ? -14.538 1.138 2.980 1.00 92.94 86 GLU A CA 1
ATOM 677 C C . GLU A 1 86 ? -14.625 0.282 4.253 1.00 92.94 86 GLU A C 1
ATOM 679 O O . GLU A 1 86 ? -13.591 -0.032 4.849 1.00 92.94 86 GLU A O 1
ATOM 684 N N . PRO A 1 87 ? -15.837 -0.111 4.687 1.00 91.19 87 PRO A N 1
ATOM 685 C CA . PRO A 1 87 ? -16.018 -1.067 5.772 1.00 91.19 87 PRO A CA 1
ATOM 686 C C . PRO A 1 87 ? -15.538 -2.463 5.377 1.00 91.19 87 PRO A C 1
ATOM 688 O O . PRO A 1 87 ? -15.799 -2.925 4.271 1.00 91.19 87 PRO A O 1
ATOM 691 N N . THR A 1 88 ? -14.910 -3.175 6.310 1.00 88.19 88 THR A N 1
ATOM 692 C CA . THR A 1 88 ? -14.514 -4.586 6.125 1.00 88.19 88 THR A CA 1
ATOM 693 C C . THR A 1 88 ? -15.568 -5.580 6.625 1.00 88.19 88 THR A C 1
ATOM 695 O O . THR A 1 88 ? -15.415 -6.784 6.452 1.00 88.19 88 THR A O 1
ATOM 698 N N . GLY A 1 89 ? -16.632 -5.088 7.272 1.00 76.25 89 GLY A N 1
ATOM 699 C CA . GLY A 1 89 ? -17.693 -5.898 7.881 1.00 76.25 89 GLY A CA 1
ATOM 700 C C . GLY A 1 89 ? -17.488 -6.222 9.368 1.00 76.25 89 GLY A C 1
ATOM 701 O O . GLY A 1 89 ? -18.464 -6.518 10.052 1.00 76.25 89 GLY A O 1
ATOM 702 N N . GLU A 1 90 ? -16.273 -6.073 9.907 1.00 77.12 90 GLU A N 1
ATOM 703 C CA . GLU A 1 90 ? -15.928 -6.439 11.298 1.00 77.12 90 GLU A CA 1
ATOM 704 C C . GLU A 1 90 ? -15.770 -5.226 12.233 1.00 77.12 90 GLU A C 1
ATOM 706 O O . GLU A 1 90 ? -15.012 -5.250 13.199 1.00 77.12 90 GLU A O 1
ATOM 711 N N . GLY A 1 91 ? -16.447 -4.114 11.926 1.00 82.75 91 GLY A N 1
ATOM 712 C CA . GLY A 1 91 ? -16.276 -2.862 12.675 1.00 82.75 91 GLY A CA 1
ATOM 713 C C . GLY A 1 91 ? -14.921 -2.185 12.441 1.00 82.75 91 GLY A C 1
ATOM 714 O O . GLY A 1 91 ? -14.565 -1.269 13.175 1.00 82.75 91 GLY A O 1
ATOM 715 N N . THR A 1 92 ? -14.177 -2.600 11.413 1.00 89.69 92 THR A N 1
ATOM 716 C CA . THR A 1 92 ? -12.961 -1.925 10.949 1.00 89.69 92 THR A CA 1
ATOM 717 C C . THR A 1 92 ? -13.179 -1.292 9.577 1.00 89.69 92 THR A C 1
ATOM 719 O O . THR A 1 92 ? -14.046 -1.709 8.802 1.00 89.69 92 THR A O 1
ATOM 722 N N . LEU A 1 93 ? -12.396 -0.257 9.283 1.00 92.00 93 LEU A N 1
ATOM 723 C CA . LEU A 1 93 ? -12.322 0.354 7.960 1.00 92.00 93 LEU A CA 1
ATOM 724 C C . LEU A 1 93 ? -10.997 0.017 7.306 1.00 92.00 93 LEU A C 1
ATOM 726 O O . LEU A 1 93 ? -9.958 -0.016 7.966 1.00 92.00 93 LEU A O 1
ATOM 730 N N . ARG A 1 94 ? -11.034 -0.138 5.987 1.00 93.69 94 ARG A N 1
ATOM 731 C CA . ARG A 1 94 ? -9.861 -0.174 5.129 1.00 93.69 94 ARG A CA 1
ATOM 732 C C . ARG A 1 94 ? -9.668 1.194 4.491 1.00 93.69 94 ARG A C 1
ATOM 734 O O . ARG A 1 94 ? -10.475 1.595 3.658 1.00 93.69 94 ARG A O 1
ATOM 741 N N . ILE A 1 95 ? -8.580 1.876 4.840 1.00 94.94 95 ILE A N 1
ATOM 742 C CA . ILE A 1 95 ? -8.093 3.043 4.092 1.00 94.94 95 ILE A CA 1
ATOM 743 C C . ILE A 1 95 ? -7.145 2.518 3.021 1.00 94.94 95 ILE A C 1
ATOM 745 O O . ILE A 1 95 ? -6.127 1.915 3.370 1.00 94.94 95 ILE A O 1
ATOM 749 N N . TYR A 1 96 ? -7.460 2.727 1.746 1.00 96.88 96 TYR A N 1
ATOM 750 C CA . TYR A 1 96 ? -6.708 2.150 0.634 1.00 96.88 96 TYR A CA 1
ATOM 751 C C . TYR A 1 96 ? -6.302 3.178 -0.421 1.00 96.88 96 TYR A C 1
ATOM 753 O O . TYR A 1 96 ? -6.960 4.202 -0.603 1.00 96.88 96 TYR A O 1
ATOM 761 N N . ALA A 1 97 ? -5.221 2.865 -1.130 1.00 97.31 97 ALA A N 1
ATOM 762 C CA . ALA A 1 97 ? -4.884 3.448 -2.418 1.00 97.31 97 ALA A CA 1
ATOM 763 C C . ALA A 1 97 ? -4.558 2.319 -3.400 1.00 97.31 97 ALA A C 1
ATOM 765 O O . ALA A 1 97 ? -3.811 1.406 -3.060 1.00 97.31 97 ALA A O 1
ATOM 766 N N . GLU A 1 98 ? -5.109 2.381 -4.604 1.00 96.81 98 GLU A N 1
ATOM 767 C CA . GLU A 1 98 ? -4.928 1.377 -5.649 1.00 96.81 98 GLU A CA 1
ATOM 768 C C . GLU A 1 98 ? -4.582 2.053 -6.971 1.00 96.81 98 GLU A C 1
ATOM 770 O O . GLU A 1 98 ? -5.222 3.029 -7.360 1.00 96.81 98 GLU A O 1
ATOM 775 N N . GLN A 1 99 ? -3.576 1.542 -7.671 1.00 95.25 99 GLN A N 1
ATOM 776 C CA . GLN A 1 99 ? -3.204 2.021 -8.995 1.00 95.25 99 GLN A CA 1
ATOM 777 C C . GLN A 1 99 ? -2.673 0.870 -9.843 1.00 95.25 99 GLN A C 1
ATOM 779 O O . GLN A 1 99 ? -1.898 0.047 -9.366 1.00 95.25 99 GLN A O 1
ATOM 784 N N . HIS A 1 100 ? -3.052 0.854 -11.117 1.00 94.19 100 HIS A N 1
ATOM 785 C CA . HIS A 1 100 ? -2.457 -0.028 -12.110 1.00 94.19 100 HIS A CA 1
ATOM 786 C C . HIS A 1 100 ? -1.334 0.713 -12.841 1.00 94.19 100 HIS A C 1
ATOM 788 O O . HIS A 1 100 ? -1.552 1.811 -13.366 1.00 94.19 100 HIS A O 1
ATOM 794 N N . ILE A 1 101 ? -0.133 0.140 -12.833 1.00 92.94 101 ILE A N 1
ATOM 795 C CA . ILE A 1 101 ? 1.066 0.729 -13.432 1.00 92.94 101 ILE A CA 1
ATOM 796 C C . ILE A 1 101 ? 1.562 -0.217 -14.515 1.00 92.94 101 ILE A C 1
ATOM 798 O O . ILE A 1 101 ? 2.006 -1.326 -14.220 1.00 92.94 101 ILE A O 1
ATOM 802 N N . ASP A 1 102 ? 1.496 0.250 -15.756 1.00 90.50 102 ASP A N 1
ATOM 803 C CA . ASP A 1 102 ? 2.018 -0.485 -16.900 1.00 90.50 102 ASP A CA 1
ATOM 804 C C . ASP A 1 102 ? 3.556 -0.351 -16.914 1.00 90.50 102 ASP A C 1
ATOM 806 O O . ASP A 1 102 ? 4.069 0.774 -16.866 1.00 90.50 102 ASP A O 1
ATOM 810 N N . PRO A 1 103 ? 4.311 -1.466 -16.925 1.00 87.62 103 PRO A N 1
ATOM 811 C CA . PRO A 1 103 ? 5.773 -1.433 -16.974 1.00 87.62 103 PRO A CA 1
ATOM 812 C C . PRO A 1 103 ? 6.333 -0.740 -18.224 1.00 87.62 103 PRO A C 1
ATOM 814 O O . PRO A 1 103 ? 7.468 -0.271 -18.182 1.00 87.62 103 PRO A O 1
ATOM 817 N N . GLU A 1 104 ? 5.558 -0.657 -19.309 1.00 88.44 104 GLU A N 1
ATOM 818 C CA . GLU A 1 104 ? 5.960 -0.023 -20.570 1.00 88.44 104 GLU A CA 1
ATOM 819 C C . GLU A 1 104 ? 5.684 1.494 -20.591 1.00 88.44 104 GLU A C 1
ATOM 821 O O . GLU A 1 104 ? 6.110 2.204 -21.508 1.00 88.44 104 GLU A O 1
ATOM 826 N N . GLU A 1 105 ? 4.975 2.030 -19.591 1.00 86.56 105 GLU A N 1
ATOM 827 C CA . GLU A 1 105 ? 4.765 3.473 -19.471 1.00 86.56 105 GLU A CA 1
ATOM 828 C C . GLU A 1 105 ? 6.070 4.205 -19.113 1.00 86.56 105 GLU A C 1
ATOM 830 O O . GLU A 1 105 ? 6.937 3.655 -18.439 1.00 86.56 105 GLU A O 1
ATOM 835 N N . PRO A 1 106 ? 6.215 5.494 -19.473 1.00 87.75 106 PRO A N 1
ATOM 836 C CA . PRO A 1 106 ? 7.358 6.288 -19.036 1.00 87.75 106 PRO A CA 1
ATOM 837 C C . PRO A 1 106 ? 7.445 6.399 -17.505 1.00 87.75 106 PRO A C 1
ATOM 839 O O . PRO A 1 106 ? 6.477 6.786 -16.841 1.00 87.75 106 PRO A O 1
ATOM 842 N N . ASP A 1 107 ? 8.639 6.139 -16.967 1.00 89.44 107 ASP A N 1
ATOM 843 C CA . ASP A 1 107 ? 8.999 6.264 -15.548 1.00 89.44 107 ASP A CA 1
ATOM 844 C C . ASP A 1 107 ? 8.052 5.518 -14.568 1.00 89.44 107 ASP A C 1
ATOM 846 O O . ASP A 1 107 ? 7.534 6.132 -13.620 1.00 89.44 107 ASP A O 1
ATOM 850 N N . PRO A 1 108 ? 7.820 4.198 -14.718 1.00 91.38 108 PRO A N 1
ATOM 851 C CA . PRO A 1 108 ? 6.858 3.468 -13.886 1.00 91.38 108 PRO A CA 1
ATOM 852 C C . PRO A 1 108 ? 7.286 3.462 -12.408 1.00 91.38 108 PRO A C 1
ATOM 854 O O . PRO A 1 108 ? 6.463 3.652 -11.511 1.00 91.38 108 PRO A O 1
ATOM 857 N N . GLU A 1 109 ? 8.592 3.392 -12.135 1.00 94.62 109 GLU A N 1
ATOM 858 C CA . GLU A 1 109 ? 9.178 3.522 -10.793 1.00 94.62 109 GLU A CA 1
ATOM 859 C C . GLU A 1 109 ? 8.789 4.833 -10.097 1.00 94.62 109 GLU A C 1
ATOM 861 O O . GLU A 1 109 ? 8.496 4.866 -8.900 1.00 94.62 109 GLU A O 1
ATOM 866 N N . LYS A 1 110 ? 8.737 5.937 -10.851 1.00 94.56 110 LYS A N 1
ATOM 867 C CA . LYS A 1 110 ? 8.376 7.252 -10.315 1.00 94.56 110 LYS A CA 1
ATOM 868 C C . LYS A 1 110 ? 6.907 7.295 -9.903 1.00 94.56 110 LYS A C 1
ATOM 870 O O . LYS A 1 110 ? 6.570 7.968 -8.925 1.00 94.56 110 LYS A O 1
ATOM 875 N N . LYS A 1 111 ? 6.034 6.573 -10.616 1.00 93.94 111 LYS A N 1
ATOM 876 C CA . LYS A 1 111 ? 4.625 6.408 -10.229 1.00 93.94 111 LYS A CA 1
ATOM 877 C C . LYS A 1 111 ? 4.505 5.593 -8.941 1.00 93.94 111 LYS A C 1
ATOM 879 O O . LYS A 1 111 ? 3.800 6.035 -8.037 1.00 93.94 111 LYS A O 1
ATOM 884 N N . ILE A 1 112 ? 5.258 4.498 -8.810 1.00 96.31 112 ILE A N 1
ATOM 885 C CA . ILE A 1 112 ? 5.313 3.675 -7.587 1.00 96.31 112 ILE A CA 1
ATOM 886 C C . ILE A 1 112 ? 5.778 4.512 -6.389 1.00 96.31 112 ILE A C 1
ATOM 888 O O . ILE A 1 112 ? 5.116 4.540 -5.350 1.00 96.31 112 ILE A O 1
ATOM 892 N N . LEU A 1 113 ? 6.870 5.266 -6.544 1.00 97.50 113 LEU A N 1
ATOM 893 C CA . LEU A 1 113 ? 7.375 6.163 -5.504 1.00 97.50 113 LEU A CA 1
ATOM 894 C C . LEU A 1 113 ? 6.334 7.210 -5.092 1.00 97.50 113 LEU A C 1
ATOM 896 O O . LEU A 1 113 ? 6.158 7.480 -3.902 1.00 97.50 113 LEU A O 1
ATOM 900 N N . LYS A 1 114 ? 5.630 7.796 -6.067 1.00 95.88 114 LYS A N 1
ATOM 901 C CA . LYS A 1 114 ? 4.58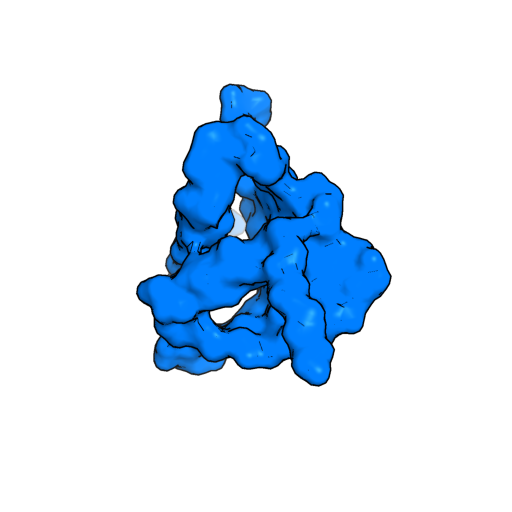2 8.788 -5.811 1.00 95.88 114 LYS A CA 1
ATOM 902 C C . LYS A 1 114 ? 3.386 8.178 -5.076 1.00 95.88 114 LYS A C 1
ATOM 904 O O . LYS A 1 114 ? 2.883 8.814 -4.152 1.00 95.88 114 LYS A O 1
ATOM 909 N N . LEU A 1 115 ? 2.964 6.969 -5.452 1.00 96.31 115 LEU A N 1
ATOM 910 C CA . LEU A 1 115 ? 1.898 6.228 -4.776 1.00 96.31 115 LEU A CA 1
ATOM 911 C C . LEU A 1 115 ? 2.264 5.960 -3.314 1.00 96.31 115 LEU A C 1
AT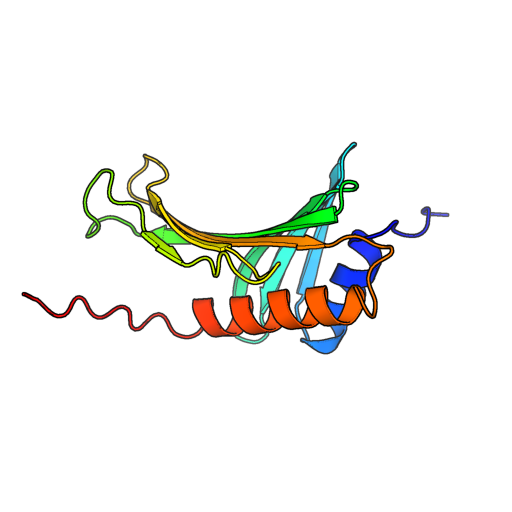OM 913 O O . LEU A 1 115 ? 1.496 6.307 -2.419 1.00 96.31 115 LEU A O 1
ATOM 917 N N . LEU A 1 116 ? 3.454 5.404 -3.066 1.00 97.81 116 LEU A N 1
ATOM 918 C CA . LEU A 1 116 ? 3.923 5.097 -1.714 1.00 97.81 116 LEU A CA 1
ATOM 919 C C . LEU A 1 116 ? 4.042 6.343 -0.841 1.00 97.81 116 LEU A C 1
ATOM 921 O O . LEU A 1 116 ? 3.587 6.332 0.302 1.00 97.81 116 LEU A O 1
ATOM 925 N N . ARG A 1 117 ? 4.618 7.425 -1.377 1.00 97.06 117 ARG A N 1
ATOM 926 C CA . ARG A 1 117 ? 4.736 8.695 -0.656 1.00 97.06 117 ARG A CA 1
ATOM 927 C C . ARG A 1 117 ? 3.361 9.265 -0.314 1.00 97.06 117 ARG A C 1
ATOM 929 O O . ARG A 1 117 ? 3.110 9.562 0.847 1.00 97.06 117 ARG A O 1
ATOM 936 N N . GLY A 1 118 ? 2.472 9.370 -1.302 1.00 95.50 118 GLY A N 1
ATOM 937 C CA . GLY A 1 118 ? 1.132 9.922 -1.096 1.00 95.50 118 GLY A CA 1
ATOM 938 C C . GLY A 1 118 ? 0.302 9.091 -0.117 1.00 95.50 118 GLY A C 1
ATOM 939 O O . GLY A 1 118 ? -0.392 9.645 0.731 1.00 95.50 118 GLY A O 1
ATOM 940 N N . TYR A 1 119 ? 0.418 7.762 -0.172 1.00 96.44 119 TYR A N 1
ATOM 941 C CA . TYR A 1 119 ? -0.251 6.886 0.785 1.00 96.44 119 TYR A CA 1
ATOM 942 C C . TYR A 1 119 ? 0.321 7.029 2.202 1.00 96.44 119 TYR A C 1
ATOM 944 O O . TYR A 1 119 ? -0.441 7.125 3.162 1.00 96.44 119 TYR A O 1
ATOM 952 N N . ALA A 1 120 ? 1.649 7.096 2.346 1.00 95.81 120 ALA A N 1
ATOM 953 C CA . ALA A 1 120 ? 2.305 7.327 3.631 1.00 95.81 120 ALA A CA 1
ATOM 954 C C . ALA A 1 120 ? 1.881 8.665 4.263 1.00 95.81 120 ALA A C 1
ATOM 956 O O . ALA A 1 120 ? 1.617 8.713 5.465 1.00 95.81 120 ALA A O 1
ATOM 957 N N . GLU A 1 121 ? 1.775 9.728 3.461 1.00 94.06 121 GLU A N 1
ATOM 958 C CA . GLU A 1 121 ? 1.263 11.037 3.884 1.00 94.06 121 GLU A CA 1
ATOM 959 C C . GLU A 1 121 ? -0.200 10.940 4.340 1.00 94.06 121 GLU A C 1
ATOM 961 O O . GLU A 1 121 ? -0.521 11.368 5.450 1.00 94.06 121 GLU A O 1
ATOM 966 N N . LEU A 1 122 ? -1.062 10.295 3.542 1.00 91.94 122 LEU A N 1
ATOM 967 C CA . LEU A 1 122 ? -2.482 10.094 3.849 1.00 91.94 122 LEU A CA 1
ATOM 968 C C . LEU A 1 122 ? -2.692 9.428 5.215 1.00 91.94 122 LEU A C 1
ATOM 970 O O . LEU A 1 122 ? -3.469 9.914 6.033 1.00 91.94 122 LEU A O 1
ATOM 974 N N . ILE A 1 123 ? -1.997 8.320 5.487 1.00 92.06 123 ILE A N 1
ATOM 975 C CA . ILE A 1 123 ? -2.194 7.568 6.737 1.00 92.06 123 ILE A CA 1
ATOM 976 C C . ILE A 1 123 ? -1.476 8.182 7.945 1.00 92.06 123 ILE A C 1
ATOM 978 O O . ILE A 1 123 ? -1.737 7.765 9.077 1.00 92.06 123 ILE A O 1
ATOM 982 N N . SER A 1 124 ? -0.568 9.134 7.714 1.00 88.44 124 SER A N 1
ATOM 983 C CA . SER A 1 124 ? 0.135 9.870 8.772 1.00 88.44 124 SER A CA 1
ATOM 984 C C . SER A 1 124 ? -0.668 11.058 9.305 1.00 88.44 124 SER A C 1
ATOM 986 O O . SER A 1 124 ? -0.368 11.535 10.397 1.00 88.44 124 SER A O 1
ATOM 988 N N . ALA A 1 125 ? -1.707 11.503 8.589 1.00 73.25 125 ALA A N 1
ATOM 989 C CA . ALA A 1 125 ? -2.572 12.616 8.979 1.00 73.25 125 ALA A CA 1
ATOM 990 C C . ALA A 1 125 ? -4.028 12.153 9.218 1.00 73.25 125 ALA A C 1
ATOM 992 O O . ALA A 1 125 ? -4.900 12.395 8.385 1.00 73.25 125 ALA A O 1
ATOM 993 N N . PRO A 1 126 ? -4.342 11.492 10.350 1.00 57.19 126 PRO A N 1
ATOM 994 C CA . PRO A 1 126 ? -5.6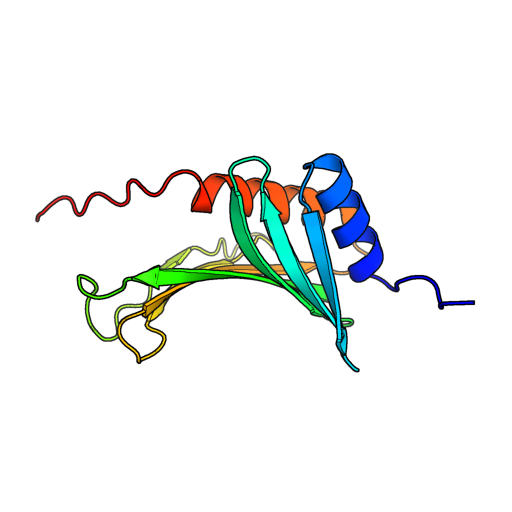75 10.947 10.601 1.00 57.19 126 PRO A CA 1
ATOM 995 C C . PRO A 1 126 ? -6.686 11.988 11.116 1.00 57.19 126 PRO A C 1
ATOM 997 O O . PRO A 1 126 ? -7.644 11.609 11.789 1.00 57.19 126 PRO A O 1
ATOM 1000 N N . GLU A 1 127 ? -6.536 13.283 10.814 1.00 52.94 127 GLU A N 1
ATOM 1001 C CA . GLU A 1 127 ? -7.571 14.278 11.133 1.00 52.94 127 GLU A CA 1
ATOM 1002 C C . GLU A 1 127 ? -8.752 14.183 10.153 1.00 52.94 127 GLU A C 1
ATOM 1004 O O . GLU A 1 127 ? -9.149 15.146 9.507 1.00 52.94 127 GLU A O 1
ATOM 1009 N N . MET A 1 128 ? -9.383 13.010 10.079 1.00 50.97 128 MET A N 1
ATOM 1010 C CA . MET A 1 128 ? -10.792 12.935 9.710 1.00 50.97 128 MET A CA 1
ATOM 1011 C C . MET A 1 128 ? -11.604 13.316 10.947 1.00 50.97 128 MET A C 1
ATOM 1013 O O . MET A 1 128 ? -12.213 12.478 11.611 1.00 50.97 128 MET A O 1
ATOM 1017 N N . GLN A 1 129 ? -11.566 14.603 11.305 1.00 45.06 129 GLN A N 1
ATOM 1018 C CA . GLN A 1 129 ? -12.557 15.146 12.220 1.00 45.06 129 GLN A CA 1
ATOM 1019 C C . GLN A 1 129 ? -13.907 15.014 11.523 1.00 45.06 129 GLN A C 1
ATOM 1021 O O . GLN A 1 129 ? -14.138 15.591 10.460 1.00 45.06 129 GLN A O 1
ATOM 1026 N N . HIS A 1 130 ? -14.794 14.222 12.116 1.00 43.91 130 HIS A N 1
ATOM 1027 C CA . HIS A 1 130 ? -16.205 14.261 11.788 1.00 43.91 130 HIS A CA 1
ATOM 1028 C C . HIS A 1 130 ? -16.667 15.686 12.130 1.00 43.91 130 HIS A C 1
ATOM 1030 O O . HIS A 1 130 ? -16.929 15.997 13.290 1.00 43.91 130 HIS A O 1
ATOM 1036 N N . LEU A 1 131 ? -16.673 16.588 11.144 1.00 38.84 131 LEU A N 1
ATOM 1037 C CA . LEU A 1 131 ? -17.438 17.823 11.236 1.00 38.84 131 LEU A CA 1
ATOM 1038 C C . LEU A 1 131 ? -18.883 17.358 11.368 1.00 38.84 131 LEU A C 1
ATOM 1040 O O . LEU A 1 131 ? -19.468 16.883 10.395 1.00 38.84 131 LEU A O 1
ATOM 1044 N N . GLY A 1 132 ? -19.383 17.362 12.604 1.00 39.66 132 GLY A N 1
ATOM 1045 C CA . GLY A 1 132 ? -20.786 17.117 12.887 1.00 39.66 132 GLY A CA 1
ATOM 1046 C C . GLY A 1 132 ? -21.598 18.080 12.035 1.00 39.66 132 GLY A C 1
ATOM 1047 O O . GLY A 1 132 ? -21.500 19.293 12.221 1.00 39.66 132 GLY A O 1
ATOM 1048 N N . LEU A 1 133 ? -22.307 17.521 11.059 1.00 37.09 133 LEU A N 1
ATOM 1049 C CA . LEU A 1 133 ? -23.430 18.170 10.400 1.00 37.09 133 LEU A CA 1
ATOM 1050 C C . LEU A 1 133 ? -24.683 17.863 11.213 1.00 37.09 133 LEU A C 1
ATOM 1052 O O . LEU A 1 133 ? -24.831 16.685 11.616 1.00 37.09 133 LEU A O 1
#

Foldseek 3Di:
DDDDDDPPVVLLVVLCVVQVWDWDWDDDPFWIKIWTAHPVRDTWIWTGGPQQKIKIKDKDAQQPPDDFDKDWDDDPVDQAWIWIWGDPPPRIIIGMTMGRFDPPDPPSSVNSSVSVVVVVVVVVDPPPPPPPD